Protein AF-A0A0W1CY61-F1 (afdb_monomer)

Mean predicted aligned error: 5.12 Å

Foldseek 3Di:
DPPPVQFAKAFQDDDDDWDADPDVVGDPRHGGTYHHLVVLLVVLVVVCVVQVPDPPDDLPDPVLVVLVVPADDPDGNCSNVSVSVSVSVVSNVQSVCCNVVSHMDDDD

Radius of gyration: 15.93 Å; Cα contacts (8 Å, |Δi|>4): 141; chains: 1; bounding box: 37×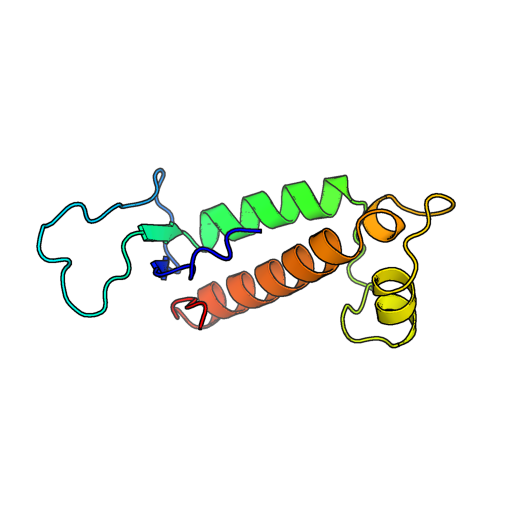31×44 Å

Sequence (108 aa):
MLHSDAEGFYLPRSFDEVIVDFTEPQRPGLGMMIGSSVALLDECRELADTLHLSDDVDPESDAFLEFMDSPRSDGPPWQAYPVEAHTILNLLRACEASLALDAVIQFA

Solvent-accessible surface area (backbone atoms only — not comparable to full-atom values): 6195 Å² total; per-residue (Å²): 133,83,80,65,78,64,51,28,36,25,37,60,46,82,68,97,66,74,47,67,61,84,51,87,76,64,66,87,90,52,42,55,35,38,42,28,28,50,57,51,37,55,52,36,47,56,52,32,59,72,27,62,62,56,92,85,67,52,75,85,36,72,77,44,48,50,26,63,80,52,58,39,80,91,63,56,58,29,37,55,38,33,64,60,44,44,50,38,56,51,48,41,54,49,24,53,50,16,55,74,67,72,33,68,46,68,68,128

pLDDT: mean 89.35, std 13.2, range [31.59, 98.38]

Secondary structure (DSSP, 8-state):
-------EEEESS--SS-EE---SSPPTT--SEEEEHHHHHHHHHHHHHHTT--TT--TTSHHHHHHHHS--SSS-GGGTSHHHHHHHHHHHHHHHHHHHHT--EE--

Structure (mmCIF, N/CA/C/O backbone):
data_AF-A0A0W1CY61-F1
#
_entry.id   AF-A0A0W1CY61-F1
#
loop_
_atom_site.group_PDB
_atom_site.id
_atom_site.type_symbol
_atom_site.label_atom_id
_atom_site.label_alt_id
_atom_site.label_comp_id
_atom_site.label_asym_id
_atom_site.label_entity_id
_atom_site.label_seq_id
_atom_site.pdbx_PDB_ins_code
_atom_site.Cartn_x
_atom_site.Cartn_y
_atom_site.Cartn_z
_atom_site.occupancy
_atom_site.B_iso_or_equiv
_atom_site.auth_seq_id
_atom_site.auth_comp_id
_atom_site.auth_asym_id
_atom_site.auth_atom_id
_atom_site.pdbx_PDB_model_num
ATOM 1 N N . MET A 1 1 ? 7.135 20.382 -0.593 1.00 36.75 1 MET A N 1
ATOM 2 C CA . MET A 1 1 ? 6.830 19.066 -0.008 1.00 36.75 1 MET A CA 1
ATOM 3 C C . MET A 1 1 ? 6.297 19.300 1.391 1.00 36.75 1 MET A C 1
ATOM 5 O O . MET A 1 1 ? 7.088 19.523 2.295 1.00 36.75 1 MET A O 1
ATOM 9 N N . LEU A 1 2 ? 4.973 19.366 1.559 1.00 31.59 2 LEU A N 1
ATOM 10 C CA . LEU A 1 2 ? 4.402 19.110 2.878 1.00 31.59 2 LEU A CA 1
ATOM 11 C C . LEU A 1 2 ? 4.431 17.589 3.021 1.00 31.59 2 LEU A C 1
ATOM 13 O O . LEU A 1 2 ? 3.608 16.910 2.414 1.00 31.59 2 LEU A O 1
ATOM 17 N N . HIS A 1 3 ? 5.399 17.063 3.768 1.00 37.50 3 HIS A N 1
ATOM 18 C CA . HIS A 1 3 ? 5.167 15.807 4.467 1.00 37.50 3 HIS A CA 1
ATOM 19 C C . HIS A 1 3 ? 4.097 16.140 5.506 1.00 37.50 3 HIS A C 1
ATOM 21 O O . HIS A 1 3 ? 4.396 16.679 6.564 1.00 37.50 3 HIS A O 1
ATOM 27 N N . SER A 1 4 ? 2.827 15.982 5.126 1.00 43.25 4 SER A N 1
ATOM 28 C CA . SER A 1 4 ? 1.793 15.777 6.129 1.00 43.25 4 SER A CA 1
ATOM 29 C C . SER A 1 4 ? 2.194 14.478 6.796 1.00 43.25 4 SER A C 1
ATOM 31 O O . SER A 1 4 ? 2.215 13.454 6.113 1.00 43.25 4 SER A O 1
ATOM 33 N N . ASP A 1 5 ? 2.564 14.527 8.072 1.00 50.41 5 ASP A N 1
ATOM 34 C CA . ASP A 1 5 ? 2.622 13.324 8.890 1.00 50.41 5 ASP A CA 1
ATOM 35 C C . ASP A 1 5 ? 1.271 12.637 8.672 1.00 50.41 5 ASP A C 1
ATOM 37 O O . ASP A 1 5 ? 0.213 13.228 8.919 1.00 50.41 5 ASP A O 1
ATOM 41 N N . ALA A 1 6 ? 1.288 11.480 8.011 1.00 55.09 6 ALA A N 1
ATOM 42 C CA . ALA A 1 6 ? 0.079 10.761 7.651 1.00 55.09 6 ALA A CA 1
ATOM 43 C C . ALA A 1 6 ? -0.466 10.121 8.932 1.00 55.09 6 ALA A C 1
ATOM 45 O O . ALA A 1 6 ? -0.316 8.927 9.163 1.00 55.09 6 ALA A O 1
ATOM 46 N N . GLU A 1 7 ? -1.040 10.943 9.809 1.00 69.88 7 GLU A N 1
ATOM 47 C CA . GLU A 1 7 ? -1.693 10.483 11.022 1.00 69.88 7 GLU A CA 1
ATOM 48 C C . GLU A 1 7 ? -2.987 9.757 10.651 1.00 69.88 7 GLU A C 1
ATOM 50 O O . GLU A 1 7 ? -3.902 10.339 10.061 1.00 69.88 7 GLU A O 1
ATOM 55 N N . GLY A 1 8 ? -3.086 8.487 11.030 1.00 82.69 8 GLY A N 1
ATOM 56 C CA . GLY A 1 8 ? -4.266 7.680 10.759 1.00 82.69 8 GLY A CA 1
ATOM 57 C C . GLY A 1 8 ? -3.966 6.191 10.707 1.00 82.69 8 GLY A C 1
ATOM 58 O O . GLY A 1 8 ? -2.837 5.751 10.936 1.00 82.69 8 GLY A O 1
ATOM 59 N N . PHE A 1 9 ? -4.999 5.419 10.383 1.00 90.88 9 PHE A N 1
ATOM 60 C CA . PHE A 1 9 ? -4.911 3.966 10.260 1.00 90.88 9 PHE A CA 1
ATOM 61 C C . PHE A 1 9 ? -5.660 3.466 9.035 1.00 90.88 9 PHE A C 1
ATOM 63 O O . PHE A 1 9 ? -6.685 4.033 8.662 1.00 90.88 9 PHE A O 1
ATOM 70 N N . TYR A 1 10 ? -5.212 2.342 8.480 1.00 94.06 10 TYR A N 1
ATOM 71 C CA . TYR A 1 10 ? -6.032 1.540 7.575 1.00 94.06 10 TYR A CA 1
ATOM 72 C C . TYR A 1 10 ? -6.489 0.267 8.287 1.00 94.06 10 TYR A C 1
ATOM 74 O O . TYR A 1 10 ? -5.675 -0.491 8.822 1.00 94.06 10 TYR A O 1
ATOM 82 N N . LEU A 1 11 ? -7.805 0.060 8.346 1.00 95.56 11 LEU A N 1
ATOM 83 C CA . LEU A 1 11 ? -8.426 -1.101 8.980 1.00 95.56 11 LEU A CA 1
ATOM 84 C C . LEU A 1 11 ? -8.599 -2.245 7.970 1.00 95.56 11 LEU A C 1
ATOM 86 O O . LEU A 1 11 ? -8.982 -1.989 6.826 1.00 95.56 11 LEU A O 1
ATOM 90 N N . PRO A 1 12 ? -8.484 -3.517 8.396 1.00 97.31 12 PRO A N 1
ATOM 91 C CA . PRO A 1 12 ? -8.733 -4.691 7.554 1.00 97.31 12 PRO A CA 1
ATOM 92 C C . PRO A 1 12 ? -10.242 -4.949 7.344 1.00 97.31 12 PRO A C 1
ATOM 94 O O . PRO A 1 12 ? -10.748 -6.059 7.516 1.00 97.31 12 PRO A O 1
ATOM 97 N N . ARG A 1 13 ? -11.016 -3.903 7.041 1.00 97.25 13 ARG A N 1
ATOM 98 C CA . ARG A 1 13 ? -12.472 -3.938 6.851 1.00 97.25 13 ARG A CA 1
ATOM 99 C C . ARG A 1 13 ? -12.850 -3.077 5.658 1.00 97.25 13 ARG A C 1
ATOM 101 O O . ARG A 1 13 ? -12.272 -2.012 5.472 1.00 97.25 13 ARG A O 1
ATOM 108 N N . SER A 1 14 ? -13.825 -3.531 4.877 1.00 96.50 14 SER A N 1
ATOM 109 C CA . SER A 1 14 ? -14.383 -2.750 3.771 1.00 96.50 14 SER A CA 1
ATOM 110 C C . SER A 1 14 ? -15.393 -1.731 4.297 1.00 96.50 14 SER A C 1
ATOM 112 O O . SER A 1 14 ? -16.211 -2.051 5.163 1.00 96.50 14 SER A O 1
ATOM 114 N N . PHE A 1 15 ? -15.294 -0.510 3.785 1.00 95.75 15 PHE A N 1
ATOM 115 C CA . PHE A 1 15 ? -16.254 0.573 3.948 1.00 95.75 15 PHE A CA 1
ATOM 116 C C . PHE A 1 15 ? -16.026 1.601 2.834 1.00 95.75 15 PHE A C 1
ATOM 118 O O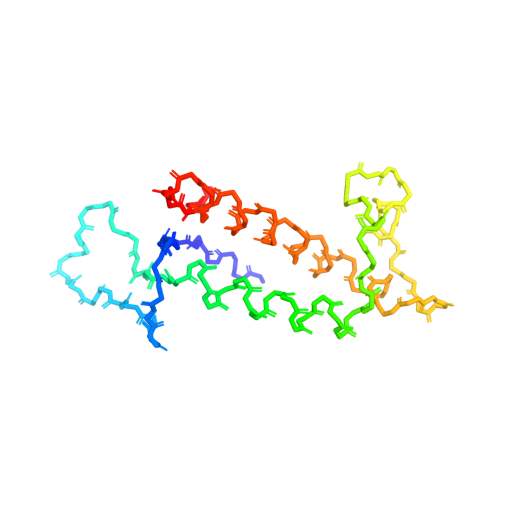 . PHE A 1 15 ? -14.918 1.701 2.308 1.00 95.75 15 PHE A O 1
ATOM 125 N N . ASP A 1 16 ? -17.076 2.339 2.481 1.00 90.75 16 ASP A N 1
ATOM 126 C CA . ASP A 1 16 ? -17.109 3.107 1.229 1.00 90.75 16 ASP A CA 1
ATOM 127 C C . ASP A 1 16 ? -16.378 4.458 1.305 1.00 90.75 16 ASP A C 1
ATOM 129 O O . ASP A 1 16 ? -15.950 4.986 0.282 1.00 90.75 16 ASP A O 1
ATOM 133 N N . GLU A 1 17 ? -16.225 5.033 2.501 1.00 91.94 17 GLU A N 1
ATOM 134 C CA . GLU A 1 17 ? -15.682 6.383 2.684 1.00 91.94 17 GLU A CA 1
ATOM 135 C C . GLU A 1 17 ? -14.671 6.440 3.831 1.00 91.94 17 GLU A C 1
ATOM 137 O O . GLU A 1 17 ? -14.867 5.824 4.880 1.00 91.94 17 GLU A O 1
ATOM 142 N N . VAL A 1 18 ? -13.609 7.234 3.663 1.00 91.75 18 VAL A N 1
ATOM 143 C CA . VAL A 1 18 ? -12.655 7.523 4.744 1.00 91.75 18 VAL A CA 1
ATOM 144 C C . VAL A 1 18 ? -13.400 8.142 5.924 1.00 91.75 18 VAL A C 1
ATOM 146 O O . VAL A 1 18 ? -14.078 9.162 5.790 1.00 91.75 18 VAL A O 1
ATOM 149 N N . ILE A 1 19 ? -13.244 7.543 7.101 1.00 91.25 19 ILE A N 1
ATOM 150 C CA . ILE A 1 19 ? -13.832 8.069 8.330 1.00 91.25 19 ILE A CA 1
ATOM 151 C C . ILE A 1 19 ? -12.897 9.151 8.860 1.00 91.25 19 ILE A C 1
ATOM 153 O O . ILE A 1 19 ? -11.731 8.881 9.141 1.00 91.25 19 ILE A O 1
ATOM 157 N N . VAL A 1 20 ? -13.416 10.366 9.022 1.00 89.25 20 VAL A N 1
ATOM 158 C CA . VAL A 1 20 ? -12.642 11.510 9.517 1.00 89.25 20 VAL A CA 1
ATOM 159 C C . VAL A 1 20 ? -13.136 11.918 10.903 1.00 89.25 20 VAL A C 1
ATOM 161 O O . VAL A 1 20 ? -14.334 12.135 11.106 1.00 89.25 20 VAL A O 1
ATOM 164 N N . ASP A 1 21 ? -12.217 12.040 11.863 1.00 86.00 21 ASP A N 1
ATOM 165 C CA . ASP A 1 21 ? -12.519 12.559 13.198 1.00 86.00 21 ASP A CA 1
ATOM 166 C C . ASP A 1 21 ? -12.258 14.068 13.273 1.00 86.00 21 ASP A C 1
ATOM 168 O O . ASP A 1 21 ? -11.135 14.513 13.497 1.00 86.00 21 ASP A O 1
ATOM 172 N N . PHE A 1 22 ? -13.324 14.855 13.128 1.00 85.81 22 PHE A N 1
ATOM 173 C CA . PHE A 1 22 ? -13.293 16.318 13.257 1.00 85.81 22 PHE A CA 1
ATOM 174 C C . PHE A 1 22 ? -13.457 16.818 14.704 1.00 85.81 22 P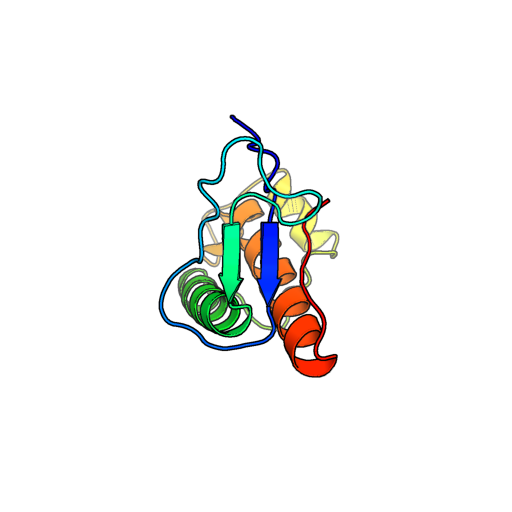HE A C 1
ATOM 176 O O . PHE A 1 22 ? -13.762 17.991 14.922 1.00 85.81 22 PHE A O 1
ATOM 183 N N . THR A 1 23 ? -13.347 15.946 15.710 1.00 87.00 23 THR A N 1
ATOM 184 C CA . THR A 1 23 ? -13.492 16.365 17.111 1.00 87.00 23 THR A CA 1
ATOM 185 C C . THR A 1 23 ? -12.342 17.290 17.516 1.00 87.00 23 THR A C 1
ATOM 187 O O . THR A 1 23 ? -11.180 16.989 17.261 1.00 87.00 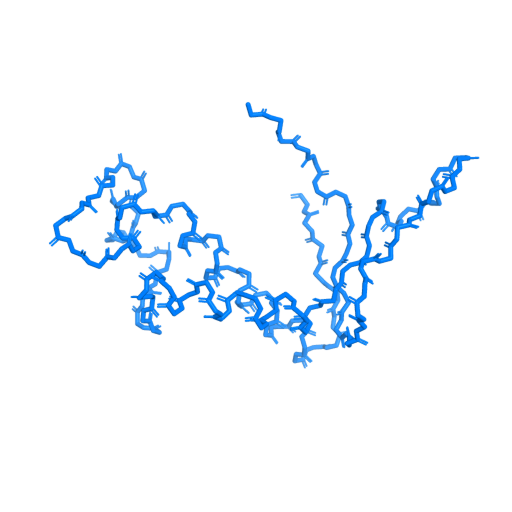23 THR A O 1
ATOM 190 N N . GLU A 1 24 ? -12.661 18.382 18.217 1.00 87.75 24 GLU A N 1
ATOM 191 C CA . GLU A 1 24 ? -11.672 19.285 18.812 1.00 87.75 24 GLU A CA 1
ATOM 192 C C . GLU A 1 24 ? -11.828 19.319 20.349 1.00 87.75 24 GLU A C 1
ATOM 194 O O . GLU A 1 24 ? -12.873 19.750 20.848 1.00 87.75 24 GLU A O 1
ATOM 199 N N . PRO A 1 25 ? -10.817 18.870 21.126 1.00 85.62 25 PRO A N 1
ATOM 200 C CA . PRO A 1 25 ? -9.542 18.308 20.669 1.00 85.62 25 PRO A CA 1
ATOM 201 C C . PRO A 1 25 ? -9.701 16.909 20.046 1.00 85.62 25 PRO A C 1
ATOM 203 O O . PRO A 1 25 ? -10.622 16.168 20.401 1.00 85.62 25 PRO A O 1
ATOM 206 N N . GLN A 1 26 ? -8.773 16.544 19.155 1.00 82.62 26 GLN A N 1
ATOM 207 C CA . GLN A 1 26 ? -8.725 15.221 18.524 1.00 82.62 26 GLN A CA 1
ATOM 208 C C . GLN A 1 26 ? -8.671 14.126 19.600 1.00 82.62 26 GLN A C 1
ATOM 210 O O . GLN A 1 26 ? -8.005 14.273 20.634 1.00 82.62 26 GLN A O 1
ATOM 215 N N . ARG A 1 27 ? -9.379 13.014 19.374 1.00 83.25 27 ARG A N 1
ATOM 216 C CA . ARG A 1 27 ? -9.343 11.881 20.302 1.00 83.25 27 ARG A CA 1
ATOM 217 C C . ARG A 1 27 ? -7.933 11.277 20.333 1.00 83.25 27 ARG A C 1
ATOM 219 O O . ARG A 1 27 ? -7.369 11.019 19.268 1.00 83.25 27 ARG A O 1
ATOM 226 N N . PRO A 1 28 ? -7.371 11.001 21.524 1.00 81.44 28 PRO A N 1
ATOM 227 C CA . PRO A 1 28 ? -6.029 10.443 21.629 1.00 81.44 28 PRO A CA 1
ATOM 228 C C . PRO A 1 28 ? -5.887 9.131 20.852 1.00 81.44 28 PRO A C 1
ATOM 230 O O . PRO A 1 28 ? -6.660 8.197 21.062 1.00 81.44 28 PRO A O 1
ATOM 233 N N . GLY A 1 29 ? -4.867 9.061 19.997 1.00 77.69 29 GLY A N 1
ATOM 234 C CA . GLY A 1 29 ? -4.455 7.831 19.323 1.00 77.69 29 GLY A CA 1
ATOM 235 C C . GLY A 1 29 ? -5.294 7.409 18.118 1.00 77.69 29 GLY A C 1
ATOM 236 O O . GLY A 1 29 ? -5.086 6.296 17.655 1.00 77.69 29 GLY A O 1
ATOM 237 N N . LEU A 1 30 ? -6.218 8.239 17.615 1.00 74.50 30 LEU A N 1
ATOM 238 C CA . LEU A 1 30 ? -7.007 7.898 16.423 1.00 74.50 30 LEU A CA 1
ATOM 239 C C . LEU A 1 30 ? -6.298 8.267 15.109 1.00 74.50 30 LEU A C 1
ATOM 241 O O . LEU A 1 30 ? -6.447 7.545 14.131 1.00 74.50 30 LEU A O 1
ATOM 245 N N . GLY A 1 31 ? -5.538 9.371 15.086 1.00 74.81 31 GLY A N 1
ATOM 246 C CA . GLY A 1 31 ? -5.098 9.999 13.834 1.00 74.81 31 GLY A CA 1
ATOM 247 C C . GLY A 1 31 ? -6.312 10.496 13.037 1.00 74.81 31 GLY A C 1
ATOM 248 O O . GLY A 1 31 ? -7.380 9.897 13.072 1.00 74.81 31 GLY A O 1
ATOM 249 N N . MET A 1 32 ? -6.240 11.650 12.378 1.00 79.31 32 MET A N 1
ATOM 250 C CA . MET A 1 32 ? -7.459 12.320 11.886 1.00 79.31 32 MET A CA 1
ATOM 251 C C . MET A 1 32 ? -8.305 11.479 10.911 1.00 79.31 32 MET A C 1
ATOM 253 O O . MET A 1 32 ? -9.497 11.750 10.773 1.00 79.31 32 MET A O 1
ATOM 257 N N . MET A 1 33 ? -7.713 10.483 10.242 1.00 87.69 33 MET A N 1
ATOM 258 C CA . MET A 1 33 ? -8.349 9.698 9.185 1.00 87.69 33 MET A CA 1
ATOM 259 C C . MET A 1 33 ? -8.212 8.187 9.410 1.00 87.69 33 MET A C 1
ATOM 261 O O . MET A 1 33 ? -7.139 7.682 9.740 1.00 87.69 33 MET A O 1
ATOM 265 N N . ILE A 1 34 ? -9.296 7.453 9.157 1.00 91.06 34 ILE A N 1
ATOM 266 C CA . ILE A 1 34 ? -9.326 5.989 9.140 1.00 91.06 34 ILE A CA 1
ATOM 267 C C . ILE A 1 34 ? -9.760 5.519 7.749 1.00 91.06 34 ILE A C 1
ATOM 269 O O . ILE A 1 34 ? -10.885 5.775 7.315 1.00 91.06 34 ILE A O 1
ATOM 273 N N . GLY A 1 35 ? -8.859 4.821 7.061 1.00 93.12 35 GLY A N 1
ATOM 274 C CA . GLY A 1 35 ? -9.057 4.236 5.738 1.00 93.12 35 GLY A CA 1
ATOM 275 C C . GLY A 1 35 ? -9.286 2.722 5.770 1.00 93.12 35 GLY A C 1
ATOM 276 O O . GLY A 1 35 ? -9.147 2.061 6.803 1.00 93.12 35 GLY A O 1
ATOM 277 N N . SER A 1 36 ? -9.672 2.161 4.628 1.00 96.62 36 SER A N 1
ATOM 278 C CA . SER A 1 36 ? -9.893 0.724 4.457 1.00 96.62 36 SER A CA 1
ATOM 279 C C . SER A 1 36 ? -8.688 0.093 3.765 1.00 96.62 36 SER A C 1
ATOM 281 O O . SER A 1 36 ? -8.372 0.473 2.641 1.00 96.62 36 SER A O 1
ATOM 283 N N . SER A 1 37 ? -8.046 -0.905 4.382 1.00 97.25 37 SER A N 1
ATOM 284 C CA . SER A 1 37 ? -6.989 -1.693 3.725 1.00 97.25 37 SER A CA 1
ATOM 285 C C . SER A 1 37 ? -7.525 -2.493 2.532 1.00 97.25 37 SER A C 1
ATOM 287 O O . SER A 1 37 ? -6.750 -2.883 1.670 1.00 97.25 37 SER A O 1
ATOM 289 N N . VAL A 1 38 ? -8.840 -2.749 2.472 1.00 97.69 38 VAL A N 1
ATOM 290 C CA . VAL A 1 38 ? -9.480 -3.414 1.323 1.00 97.69 38 VAL A CA 1
ATOM 291 C C . VAL A 1 38 ? -9.539 -2.454 0.139 1.00 97.69 38 VAL A C 1
ATOM 293 O O . VAL A 1 38 ? -9.025 -2.778 -0.923 1.00 97.69 38 VAL A O 1
ATOM 296 N N . ALA A 1 39 ? -10.096 -1.255 0.343 1.00 96.75 39 ALA A N 1
ATOM 297 C CA . ALA A 1 39 ? -10.177 -0.250 -0.717 1.00 96.75 39 ALA A CA 1
ATOM 298 C C . ALA A 1 39 ? -8.781 0.196 -1.183 1.00 96.75 39 ALA A C 1
ATOM 300 O O . ALA A 1 39 ? -8.538 0.299 -2.381 1.00 96.75 39 ALA A O 1
ATOM 301 N N . LEU A 1 40 ? -7.845 0.382 -0.243 1.00 95.94 40 LEU A N 1
ATOM 302 C CA . LEU A 1 40 ? -6.460 0.725 -0.560 1.00 95.94 40 LEU A CA 1
ATOM 303 C C . LEU A 1 40 ? -5.764 -0.372 -1.381 1.00 95.94 40 LEU A C 1
ATOM 305 O O . LEU A 1 40 ? -5.016 -0.054 -2.300 1.00 95.94 40 LEU A O 1
ATOM 309 N N . LEU A 1 41 ? -6.002 -1.653 -1.071 1.00 96.94 41 LEU A N 1
ATOM 310 C CA . LEU A 1 41 ? -5.448 -2.769 -1.842 1.00 96.94 41 LEU A CA 1
ATOM 311 C C . LEU A 1 41 ? -5.949 -2.757 -3.288 1.00 96.94 41 LEU A C 1
ATOM 313 O O . LEU A 1 41 ? -5.154 -2.954 -4.205 1.00 96.94 41 LEU A O 1
ATOM 317 N N . ASP A 1 42 ? -7.247 -2.536 -3.483 1.00 97.06 42 ASP A N 1
ATOM 318 C CA . ASP A 1 42 ? -7.848 -2.497 -4.816 1.00 97.06 42 ASP A CA 1
ATOM 319 C C . ASP A 1 42 ? -7.304 -1.309 -5.629 1.00 97.06 42 ASP A C 1
ATOM 321 O O . ASP A 1 42 ? -6.851 -1.501 -6.756 1.00 97.06 42 ASP A O 1
ATOM 325 N N . GLU A 1 43 ? -7.205 -0.118 -5.029 1.00 95.94 43 GLU A N 1
ATOM 326 C CA . GLU A 1 43 ? -6.589 1.055 -5.667 1.00 95.94 43 GLU A CA 1
ATOM 327 C C . GLU A 1 43 ? -5.108 0.815 -6.012 1.00 95.94 43 GLU A C 1
ATOM 329 O O . GLU A 1 43 ? -4.665 1.102 -7.124 1.00 95.94 43 GLU A O 1
ATOM 334 N N . CYS A 1 44 ? -4.330 0.225 -5.098 1.00 96.31 44 C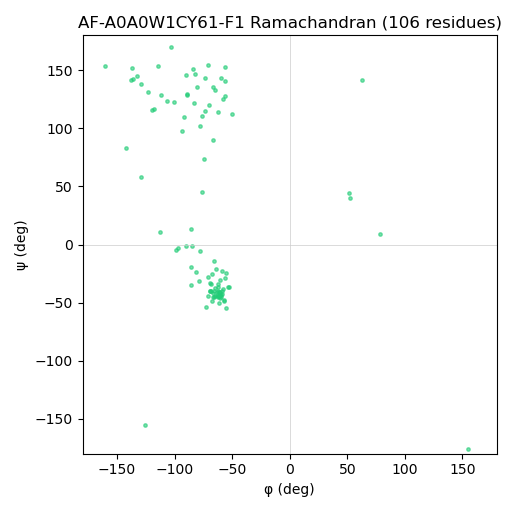YS A N 1
ATOM 335 C CA . CYS A 1 44 ? -2.924 -0.085 -5.361 1.00 96.31 44 CYS A CA 1
ATOM 336 C C . CYS A 1 44 ? -2.752 -1.083 -6.513 1.00 96.31 44 CYS A C 1
ATOM 338 O O . CYS A 1 44 ? -1.783 -0.970 -7.261 1.00 96.31 44 CYS A O 1
ATOM 340 N N . ARG A 1 45 ? -3.672 -2.042 -6.683 1.00 97.06 45 ARG A N 1
ATOM 341 C CA . ARG A 1 45 ? -3.655 -2.980 -7.817 1.00 97.06 45 ARG A CA 1
ATOM 342 C C . ARG A 1 45 ? -3.918 -2.269 -9.139 1.00 97.06 45 ARG A C 1
ATOM 344 O O . ARG A 1 45 ? -3.171 -2.478 -10.088 1.00 97.06 45 ARG A O 1
ATOM 351 N N . GLU A 1 46 ? -4.906 -1.378 -9.186 1.00 97.06 46 GLU A N 1
ATOM 352 C CA . GLU A 1 46 ? -5.190 -0.576 -10.385 1.00 97.06 46 GLU A CA 1
ATOM 353 C C . GLU A 1 46 ? -4.001 0.321 -10.773 1.00 97.06 46 GLU A C 1
ATOM 355 O O . GLU A 1 46 ? -3.646 0.448 -11.952 1.00 97.06 46 GLU A O 1
ATOM 360 N N . LEU A 1 47 ? -3.341 0.922 -9.779 1.00 96.38 47 LEU A N 1
ATOM 361 C CA . LEU A 1 47 ? -2.137 1.724 -9.993 1.00 96.38 47 LEU A CA 1
ATOM 362 C C . LEU A 1 47 ? -0.943 0.868 -10.436 1.00 96.38 47 LEU A C 1
ATOM 364 O O . LEU A 1 47 ? -0.198 1.278 -11.329 1.00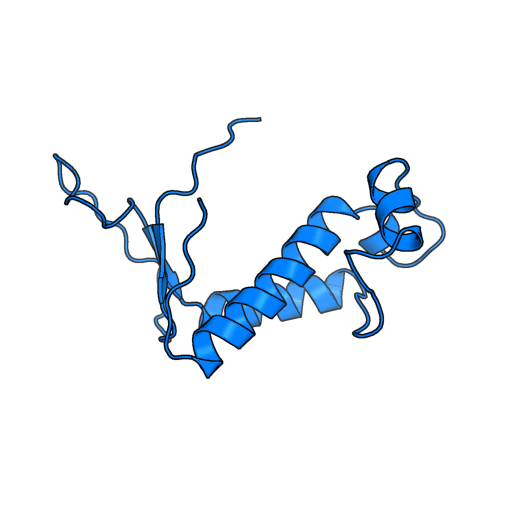 96.38 47 LEU A O 1
ATOM 368 N N . ALA A 1 48 ? -0.767 -0.322 -9.856 1.00 96.12 48 ALA A N 1
ATOM 369 C CA . ALA A 1 48 ? 0.291 -1.252 -10.239 1.00 96.12 48 ALA A CA 1
ATOM 370 C C . ALA A 1 48 ? 0.142 -1.719 -11.691 1.00 96.12 48 ALA A C 1
ATOM 372 O O . ALA A 1 48 ? 1.114 -1.671 -12.453 1.00 96.12 48 ALA A O 1
ATOM 373 N N . ASP A 1 49 ? -1.082 -2.058 -12.095 1.00 96.44 49 ASP A N 1
ATOM 374 C CA . ASP A 1 49 ? -1.418 -2.391 -13.477 1.00 96.44 49 ASP A CA 1
ATOM 375 C C . ASP A 1 49 ? -1.119 -1.214 -14.411 1.00 96.44 49 ASP A C 1
ATOM 377 O O . ASP A 1 49 ? -0.506 -1.396 -15.460 1.00 96.44 49 ASP A O 1
ATOM 381 N N . THR A 1 50 ? -1.465 0.014 -14.016 1.00 96.25 50 THR A N 1
ATOM 382 C CA . THR A 1 50 ? -1.199 1.227 -14.811 1.00 96.25 50 THR A CA 1
ATOM 383 C C . THR A 1 50 ? 0.299 1.479 -15.017 1.00 96.25 50 THR A C 1
ATOM 385 O O . THR A 1 50 ? 0.717 1.926 -16.087 1.00 96.25 50 THR A O 1
ATOM 388 N N . LEU A 1 51 ? 1.126 1.180 -14.013 1.00 95.81 51 LEU A N 1
ATOM 389 C CA . LEU A 1 51 ? 2.581 1.332 -14.090 1.00 95.81 51 LEU A CA 1
ATOM 390 C C . LEU A 1 51 ? 3.298 0.128 -14.723 1.00 95.81 51 LEU A C 1
ATOM 392 O O . LEU A 1 51 ? 4.523 0.164 -14.888 1.00 95.81 51 LEU A O 1
ATOM 396 N N . HIS A 1 52 ? 2.551 -0.911 -15.108 1.00 95.44 52 HIS A N 1
ATOM 397 C CA . HIS A 1 52 ? 3.071 -2.206 -15.551 1.00 95.44 52 HIS A CA 1
ATOM 398 C C . HIS A 1 52 ? 4.075 -2.802 -14.544 1.00 95.44 52 HIS A C 1
ATOM 400 O O . HIS A 1 52 ? 5.155 -3.264 -14.927 1.00 95.44 52 HIS A O 1
ATOM 406 N N . LEU A 1 53 ? 3.746 -2.752 -13.251 1.00 94.19 53 LEU A N 1
ATOM 407 C CA . LEU A 1 53 ? 4.521 -3.419 -12.209 1.00 94.19 53 LEU A CA 1
ATOM 408 C C . LEU A 1 53 ? 4.271 -4.925 -12.283 1.00 94.19 53 LEU A C 1
ATOM 410 O O . LEU A 1 53 ? 3.158 -5.384 -12.059 1.00 94.19 53 LEU A O 1
ATOM 414 N N . SER A 1 54 ? 5.306 -5.697 -12.613 1.00 86.88 54 SER A N 1
ATOM 415 C CA . SER A 1 54 ? 5.235 -7.158 -12.535 1.00 86.88 54 SER A CA 1
ATOM 416 C C . SER A 1 54 ? 5.538 -7.644 -11.121 1.00 86.88 54 SER A C 1
ATOM 418 O O . SER A 1 54 ? 6.382 -7.052 -10.450 1.00 86.88 54 SER A O 1
ATOM 420 N N . ASP A 1 55 ? 4.974 -8.788 -10.733 1.00 78.88 55 ASP A N 1
ATOM 421 C CA . ASP A 1 55 ? 5.230 -9.443 -9.437 1.00 78.88 55 ASP A CA 1
ATOM 422 C C . ASP A 1 55 ? 6.722 -9.730 -9.168 1.00 78.88 55 ASP A C 1
ATOM 424 O O . ASP A 1 55 ? 7.148 -9.805 -8.018 1.00 78.88 55 ASP A O 1
ATOM 428 N N . ASP A 1 56 ? 7.530 -9.854 -10.227 1.00 84.31 56 ASP A N 1
ATOM 429 C CA . ASP A 1 56 ? 8.977 -10.087 -10.143 1.00 84.31 56 ASP A CA 1
ATOM 430 C C . ASP A 1 56 ? 9.797 -8.820 -9.814 1.00 84.31 56 ASP A C 1
ATOM 432 O O . ASP A 1 56 ? 11.019 -8.897 -9.655 1.00 84.31 56 ASP A O 1
ATOM 436 N N . VAL A 1 57 ? 9.169 -7.637 -9.742 1.00 88.19 57 VAL A N 1
ATOM 437 C CA . VAL A 1 57 ? 9.860 -6.396 -9.364 1.00 88.19 57 VAL A CA 1
ATOM 438 C C . VAL A 1 57 ? 10.086 -6.389 -7.857 1.00 88.19 57 VAL A C 1
ATOM 440 O O . VAL A 1 57 ? 9.155 -6.226 -7.069 1.00 88.19 57 VAL A O 1
ATOM 443 N N . ASP A 1 58 ? 11.348 -6.515 -7.455 1.00 90.88 58 ASP A N 1
ATOM 444 C CA . ASP A 1 58 ? 11.748 -6.362 -6.061 1.00 90.88 58 ASP A CA 1
ATOM 445 C C . ASP A 1 58 ? 12.154 -4.904 -5.765 1.00 90.88 58 ASP A C 1
ATOM 447 O O . ASP A 1 58 ? 13.215 -4.469 -6.235 1.00 90.88 58 ASP A O 1
ATOM 451 N N . PRO A 1 59 ? 11.356 -4.147 -4.981 1.00 89.69 59 PRO A N 1
ATOM 452 C CA . PRO A 1 59 ? 11.637 -2.753 -4.643 1.00 89.69 59 PRO A CA 1
ATOM 453 C C . PRO A 1 59 ? 12.889 -2.572 -3.771 1.00 89.69 59 PRO A C 1
ATOM 455 O O . PRO A 1 59 ? 13.365 -1.447 -3.652 1.00 89.69 59 PRO A O 1
ATOM 458 N N . GLU A 1 60 ? 13.420 -3.651 -3.183 1.00 90.62 60 GLU A N 1
ATOM 459 C CA . GLU A 1 60 ? 14.636 -3.638 -2.356 1.00 90.62 60 GLU A CA 1
ATOM 460 C C . GLU A 1 60 ? 15.895 -4.050 -3.137 1.00 90.62 60 GLU A C 1
ATOM 462 O O . GLU A 1 60 ? 17.000 -4.053 -2.594 1.00 90.62 60 GLU A O 1
ATOM 467 N N . SER A 1 61 ? 15.753 -4.423 -4.412 1.00 94.12 61 SER A N 1
ATOM 468 C CA . SER A 1 61 ? 16.894 -4.831 -5.230 1.00 94.12 61 SER A CA 1
ATOM 469 C C . SER A 1 61 ? 17.762 -3.636 -5.631 1.00 94.12 61 SER A C 1
ATOM 471 O O . SER A 1 61 ? 17.248 -2.580 -6.000 1.00 94.12 61 SER A O 1
ATOM 473 N N . ASP A 1 62 ? 19.086 -3.826 -5.672 1.00 94.19 62 ASP A N 1
ATOM 474 C CA . ASP A 1 62 ? 20.030 -2.796 -6.144 1.00 94.19 62 ASP A CA 1
ATOM 475 C C . ASP A 1 62 ? 19.655 -2.264 -7.540 1.00 94.19 62 ASP A C 1
ATOM 477 O O . ASP A 1 62 ? 19.776 -1.074 -7.824 1.00 94.19 62 ASP A O 1
ATOM 481 N N . ALA A 1 63 ? 19.150 -3.150 -8.408 1.00 91.31 63 ALA A N 1
ATOM 482 C CA . ALA A 1 63 ? 18.701 -2.798 -9.750 1.00 91.31 63 ALA A CA 1
ATOM 483 C C . ALA A 1 63 ? 17.492 -1.852 -9.737 1.00 91.31 63 ALA A C 1
ATOM 485 O O . ALA A 1 63 ? 17.409 -0.967 -10.584 1.00 91.31 63 ALA A O 1
ATOM 486 N N . PHE A 1 64 ? 16.559 -2.025 -8.796 1.00 94.38 64 PHE A N 1
ATOM 487 C CA . PHE A 1 64 ? 15.433 -1.112 -8.620 1.00 94.38 64 PHE A CA 1
ATOM 488 C C . PHE A 1 64 ? 15.900 0.233 -8.049 1.00 94.38 64 PHE A C 1
ATOM 490 O O . PHE A 1 64 ? 15.510 1.287 -8.554 1.00 94.38 64 PHE A O 1
ATOM 497 N N . LEU A 1 65 ? 16.776 0.203 -7.040 1.00 93.50 65 LEU A N 1
ATOM 498 C CA . LEU A 1 65 ? 17.308 1.406 -6.393 1.00 93.50 65 LEU A CA 1
ATOM 499 C C . LEU A 1 65 ? 18.082 2.310 -7.366 1.00 93.50 65 LEU A C 1
ATOM 501 O O . LEU A 1 65 ? 18.010 3.529 -7.245 1.00 93.50 65 LEU A O 1
ATOM 505 N N . GLU A 1 66 ? 18.729 1.753 -8.394 1.00 95.31 66 GLU A N 1
ATOM 506 C CA . GLU A 1 66 ? 19.343 2.553 -9.466 1.00 95.31 66 GLU A CA 1
ATOM 507 C C . GLU A 1 66 ? 18.320 3.464 -10.173 1.00 95.31 66 GLU A C 1
ATOM 509 O O . GLU A 1 66 ? 18.627 4.614 -10.494 1.00 95.31 66 GLU A O 1
ATOM 514 N N . PHE A 1 67 ? 17.086 2.992 -10.388 1.00 95.44 67 PHE A N 1
ATOM 515 C CA . PHE A 1 67 ? 16.040 3.823 -10.989 1.00 95.44 67 PHE A CA 1
ATOM 516 C C . PHE A 1 67 ? 15.587 4.937 -10.048 1.00 95.44 67 PHE A C 1
ATOM 518 O O . PHE A 1 67 ? 15.289 6.024 -10.531 1.00 95.44 67 PHE A O 1
ATOM 525 N N . MET A 1 68 ? 15.578 4.714 -8.729 1.00 93.75 68 MET A N 1
ATOM 526 C CA . MET A 1 68 ? 15.245 5.760 -7.751 1.00 93.75 68 MET A CA 1
ATOM 527 C C . MET A 1 68 ? 16.190 6.962 -7.866 1.00 93.75 68 MET A C 1
ATOM 529 O O . MET A 1 68 ? 15.738 8.107 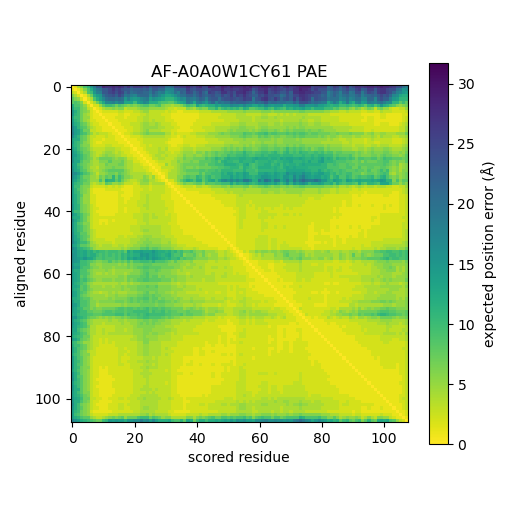-7.813 1.00 93.75 68 MET A O 1
ATOM 533 N N . ASP A 1 69 ? 17.481 6.704 -8.081 1.00 94.06 69 ASP A N 1
ATOM 534 C CA . ASP A 1 69 ? 18.495 7.745 -8.272 1.00 94.06 69 ASP A CA 1
ATOM 535 C C . ASP A 1 69 ? 18.483 8.335 -9.689 1.00 94.06 69 ASP A C 1
ATOM 537 O O . ASP A 1 69 ? 18.834 9.499 -9.898 1.00 94.06 69 ASP A O 1
ATOM 541 N N . SER A 1 70 ? 18.129 7.533 -10.693 1.00 95.06 70 SER A N 1
ATOM 542 C CA . SER A 1 70 ? 18.136 7.924 -12.105 1.00 95.06 70 SER A CA 1
ATOM 543 C C . SER A 1 70 ? 16.947 7.321 -12.863 1.00 95.06 70 SER A C 1
ATOM 545 O O . SER A 1 70 ? 17.101 6.304 -13.547 1.00 95.06 70 SER A O 1
ATOM 547 N N . PRO A 1 71 ? 15.762 7.962 -12.792 1.00 95.88 71 PRO A N 1
ATOM 548 C CA . PRO A 1 71 ? 14.573 7.510 -13.507 1.00 95.88 71 PRO A CA 1
ATOM 549 C C . PRO A 1 71 ? 14.792 7.480 -15.023 1.00 95.88 71 PRO A C 1
ATOM 551 O O . PRO A 1 71 ? 15.455 8.355 -15.592 1.00 95.88 71 PRO A O 1
ATOM 554 N N . ARG A 1 72 ? 14.206 6.488 -15.698 1.00 95.31 72 ARG A N 1
ATOM 555 C CA . ARG A 1 72 ? 14.362 6.261 -17.142 1.00 95.31 72 ARG A CA 1
ATOM 556 C C . ARG A 1 72 ? 13.021 6.024 -17.824 1.00 95.31 72 ARG A C 1
ATOM 558 O O . ARG A 1 72 ? 12.133 5.403 -17.262 1.00 95.31 72 ARG A O 1
ATOM 565 N N . SER A 1 73 ? 12.880 6.500 -19.059 1.00 93.75 73 SER A N 1
ATOM 566 C CA . SER A 1 73 ? 11.640 6.392 -19.847 1.00 93.75 73 SER A CA 1
ATOM 567 C C . SER A 1 73 ? 11.753 5.470 -21.066 1.00 93.75 73 SER A C 1
ATOM 569 O O . SER A 1 73 ? 10.872 5.467 -21.923 1.00 93.75 73 SER A O 1
ATOM 571 N N . ASP A 1 74 ? 12.837 4.700 -21.168 1.00 94.19 74 ASP A N 1
ATOM 572 C CA . ASP A 1 74 ? 13.099 3.752 -22.255 1.00 94.19 74 ASP A CA 1
ATOM 573 C C . ASP A 1 74 ? 12.561 2.333 -21.984 1.00 94.19 74 ASP A C 1
ATOM 575 O O . ASP A 1 74 ? 12.651 1.468 -22.857 1.00 94.19 74 ASP A O 1
ATOM 579 N N . GLY A 1 75 ? 11.956 2.104 -20.814 1.00 92.12 75 GLY A N 1
ATOM 580 C CA . GLY A 1 75 ? 11.336 0.841 -20.416 1.00 92.12 75 GLY A CA 1
ATOM 581 C C . GLY A 1 75 ? 9.873 0.977 -19.964 1.00 92.12 75 GLY A C 1
ATOM 582 O O . GLY A 1 75 ? 9.167 1.894 -20.390 1.00 92.12 75 GLY A O 1
ATOM 583 N N . PRO A 1 76 ? 9.378 0.037 -19.136 1.00 94.19 76 PRO A N 1
ATOM 584 C CA . PRO A 1 76 ? 8.038 0.103 -18.557 1.00 94.19 76 PRO A CA 1
ATOM 585 C C . PRO A 1 76 ? 7.797 1.405 -17.770 1.00 94.19 76 PRO A C 1
ATOM 587 O O . PRO A 1 76 ? 8.750 1.951 -17.210 1.00 94.19 76 PRO A O 1
ATOM 590 N N . PRO A 1 77 ? 6.539 1.881 -17.661 1.00 95.75 77 PRO A N 1
ATOM 591 C CA . PRO A 1 77 ? 6.223 3.165 -17.034 1.00 95.75 77 PRO A CA 1
ATOM 592 C C . PRO A 1 77 ? 6.785 3.339 -15.620 1.00 95.75 77 PRO A C 1
ATOM 594 O O . PRO A 1 77 ? 7.248 4.429 -15.293 1.00 95.75 77 PRO A O 1
ATOM 597 N N . TRP A 1 78 ? 6.815 2.282 -14.801 1.00 96.12 78 TRP A N 1
ATOM 598 C CA . TRP A 1 78 ? 7.373 2.354 -13.448 1.00 96.12 78 TRP A CA 1
ATOM 599 C C . TRP A 1 78 ? 8.828 2.845 -13.400 1.00 96.12 78 TRP A C 1
ATOM 601 O O . TRP A 1 78 ? 9.214 3.482 -12.427 1.00 96.12 78 TRP A O 1
ATOM 611 N N . GLN A 1 79 ? 9.634 2.620 -14.444 1.00 95.81 79 GLN A N 1
ATOM 612 C CA . GLN A 1 79 ? 11.030 3.080 -14.479 1.00 95.81 79 GLN A CA 1
ATOM 613 C C . GLN A 1 79 ? 11.141 4.607 -14.541 1.00 95.81 79 GLN A C 1
ATOM 615 O O . GLN A 1 79 ? 12.144 5.174 -14.101 1.00 95.81 79 GLN A O 1
ATOM 620 N N . ALA A 1 80 ? 10.107 5.272 -15.066 1.00 96.62 80 ALA A N 1
ATOM 621 C CA . ALA A 1 80 ? 10.002 6.725 -15.099 1.00 96.62 80 ALA A CA 1
ATOM 622 C C . ALA A 1 80 ? 9.408 7.295 -13.799 1.00 96.62 80 ALA A C 1
ATOM 624 O O . ALA A 1 80 ? 9.604 8.476 -13.518 1.00 96.62 80 ALA A O 1
ATOM 625 N N . TYR A 1 81 ? 8.725 6.453 -13.013 1.00 96.31 81 TYR A N 1
ATOM 626 C CA . TYR A 1 81 ? 8.055 6.782 -11.748 1.00 96.31 81 TYR A CA 1
ATOM 627 C C . TYR A 1 81 ? 8.455 5.803 -10.623 1.00 96.31 81 TYR A C 1
ATOM 629 O O . TYR A 1 81 ? 7.606 5.095 -10.069 1.00 96.31 81 TYR A O 1
ATOM 637 N N . PRO A 1 82 ? 9.761 5.683 -10.310 1.00 95.75 82 PRO A N 1
ATOM 638 C CA . PRO A 1 82 ? 10.262 4.637 -9.421 1.00 95.75 82 PRO A CA 1
ATOM 639 C C . PRO A 1 82 ? 9.855 4.868 -7.960 1.00 95.75 82 PRO A C 1
ATOM 641 O O . PRO A 1 82 ? 9.663 3.906 -7.220 1.00 95.75 82 PRO A O 1
ATOM 644 N N . VAL A 1 83 ? 9.651 6.126 -7.550 1.00 95.25 83 VAL A N 1
ATOM 645 C CA . VAL A 1 83 ? 9.187 6.465 -6.195 1.00 95.25 83 VAL A CA 1
ATOM 646 C C . VAL A 1 83 ? 7.755 5.979 -5.994 1.00 95.25 83 VAL A C 1
ATOM 648 O O . VAL A 1 83 ? 7.461 5.296 -5.016 1.00 95.25 83 VAL A O 1
ATOM 651 N N . GLU A 1 84 ? 6.873 6.282 -6.942 1.00 95.44 84 GLU A N 1
ATOM 652 C CA . GLU A 1 84 ? 5.480 5.850 -6.941 1.00 95.44 84 GLU A CA 1
ATOM 653 C C . GLU A 1 84 ? 5.390 4.324 -6.979 1.00 95.44 84 GLU A C 1
ATOM 655 O O . GLU A 1 84 ? 4.655 3.728 -6.193 1.00 95.44 84 GLU A O 1
ATOM 660 N N . ALA A 1 85 ? 6.197 3.686 -7.830 1.00 96.12 85 ALA A N 1
ATOM 661 C CA . ALA A 1 85 ? 6.316 2.236 -7.898 1.00 96.12 85 ALA A CA 1
ATOM 662 C C . ALA A 1 85 ? 6.724 1.615 -6.555 1.00 96.12 85 ALA A C 1
ATOM 664 O O . ALA A 1 85 ? 6.080 0.676 -6.085 1.00 96.12 85 ALA A O 1
ATOM 665 N N . HIS A 1 86 ? 7.754 2.165 -5.908 1.00 95.38 86 HIS A N 1
ATOM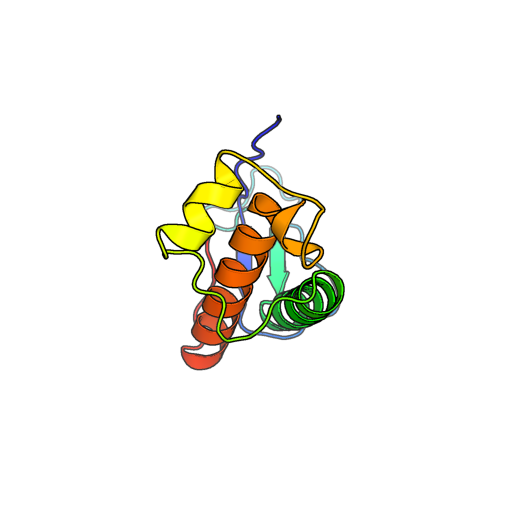 666 C CA . HIS A 1 86 ? 8.209 1.720 -4.593 1.00 95.38 86 HIS A CA 1
ATOM 667 C C . HIS A 1 86 ? 7.109 1.870 -3.535 1.00 95.38 86 HIS A C 1
ATOM 669 O O . HIS A 1 86 ? 6.881 0.961 -2.734 1.00 95.38 86 HIS A O 1
ATOM 675 N N . THR A 1 87 ? 6.395 2.999 -3.534 1.00 94.12 87 THR A N 1
ATOM 676 C CA . THR A 1 87 ? 5.265 3.227 -2.626 1.00 94.12 87 THR A CA 1
ATOM 677 C C . THR A 1 87 ? 4.156 2.202 -2.852 1.00 94.12 87 THR A C 1
ATOM 679 O O . THR A 1 87 ? 3.737 1.561 -1.892 1.00 94.12 87 THR A O 1
ATOM 682 N N . ILE A 1 88 ? 3.721 1.988 -4.095 1.00 95.94 88 ILE A N 1
ATOM 683 C CA . ILE A 1 88 ? 2.652 1.035 -4.428 1.00 95.94 88 ILE A CA 1
ATOM 684 C C . ILE A 1 88 ? 3.035 -0.388 -4.007 1.00 95.94 88 ILE A C 1
ATOM 686 O O . ILE A 1 88 ? 2.243 -1.052 -3.343 1.00 95.94 88 ILE A O 1
ATOM 690 N N . LEU A 1 89 ? 4.257 -0.844 -4.305 1.00 94.88 89 LEU A N 1
ATOM 691 C CA . LEU A 1 89 ? 4.726 -2.184 -3.924 1.00 94.88 89 LEU A CA 1
ATOM 692 C C . LEU A 1 89 ? 4.721 -2.391 -2.403 1.00 94.88 89 LEU A C 1
ATOM 694 O O . LEU A 1 89 ? 4.308 -3.446 -1.917 1.00 94.88 89 LEU A O 1
ATOM 698 N N . ASN A 1 90 ? 5.135 -1.382 -1.636 1.00 93.00 90 ASN A N 1
ATOM 699 C CA . ASN A 1 90 ? 5.089 -1.446 -0.176 1.00 93.00 90 ASN A CA 1
ATOM 700 C C . ASN A 1 90 ? 3.659 -1.421 0.370 1.00 93.00 90 ASN A C 1
ATOM 702 O O . ASN A 1 90 ? 3.347 -2.173 1.294 1.00 93.00 90 ASN A O 1
ATOM 706 N N . LEU A 1 91 ? 2.776 -0.603 -0.207 1.00 94.69 91 LEU A N 1
ATOM 707 C CA . LEU A 1 91 ? 1.370 -0.545 0.193 1.00 94.69 91 LEU A CA 1
ATOM 708 C C . LEU A 1 91 ? 0.631 -1.848 -0.120 1.00 94.69 91 LEU A C 1
ATOM 710 O O . LEU A 1 91 ? -0.121 -2.314 0.733 1.00 94.69 91 LEU A O 1
ATOM 714 N N . LEU A 1 92 ? 0.890 -2.478 -1.272 1.00 95.56 92 LEU A N 1
ATOM 715 C CA . LEU A 1 92 ? 0.361 -3.804 -1.612 1.00 95.56 92 LEU A CA 1
ATOM 716 C C . LEU A 1 92 ? 0.731 -4.826 -0.532 1.00 95.56 92 LEU A C 1
ATOM 718 O O . LEU A 1 92 ? -0.156 -5.424 0.079 1.00 95.56 92 LEU A O 1
ATOM 722 N N . ARG A 1 93 ? 2.029 -4.946 -0.217 1.00 94.69 93 ARG A N 1
ATOM 723 C CA . ARG A 1 93 ? 2.539 -5.859 0.823 1.00 94.69 93 ARG A CA 1
ATOM 724 C C . ARG A 1 93 ? 1.925 -5.566 2.196 1.00 94.69 93 ARG A C 1
ATOM 726 O O . ARG A 1 93 ? 1.543 -6.489 2.916 1.00 94.69 93 ARG A O 1
ATOM 733 N N . ALA A 1 94 ? 1.807 -4.290 2.566 1.00 95.38 94 ALA A N 1
ATOM 734 C CA . ALA A 1 94 ? 1.219 -3.879 3.837 1.00 95.38 94 ALA A CA 1
ATOM 735 C C . ALA A 1 94 ? -0.281 -4.206 3.919 1.00 95.38 94 ALA A C 1
ATOM 737 O O . ALA A 1 94 ? -0.742 -4.699 4.950 1.00 95.38 94 ALA A O 1
ATOM 738 N N . CYS A 1 95 ? -1.040 -3.986 2.843 1.00 96.81 95 CYS A N 1
ATOM 739 C CA . CYS A 1 95 ? -2.461 -4.324 2.772 1.00 96.81 95 CYS A CA 1
ATOM 740 C C . CYS A 1 95 ? -2.691 -5.831 2.839 1.00 96.81 95 CYS A C 1
ATOM 742 O O . CYS A 1 95 ? -3.533 -6.288 3.610 1.00 96.81 95 CYS A O 1
ATOM 744 N N . GLU A 1 96 ? -1.914 -6.617 2.099 1.00 96.88 96 GLU A N 1
ATOM 745 C CA . GLU A 1 96 ? -1.984 -8.078 2.153 1.00 96.88 96 GLU A CA 1
ATOM 746 C C . GLU A 1 96 ? -1.690 -8.603 3.562 1.00 96.88 96 GLU A C 1
ATOM 748 O O . GLU A 1 96 ? -2.452 -9.417 4.089 1.00 96.88 96 GLU A O 1
ATOM 753 N N . ALA A 1 97 ? -0.648 -8.083 4.218 1.00 97.31 97 ALA A N 1
ATOM 754 C CA . ALA A 1 97 ? -0.332 -8.425 5.602 1.00 97.31 97 ALA A CA 1
ATOM 755 C C . ALA A 1 97 ? -1.441 -7.993 6.578 1.00 97.31 97 ALA A C 1
ATOM 757 O O . ALA A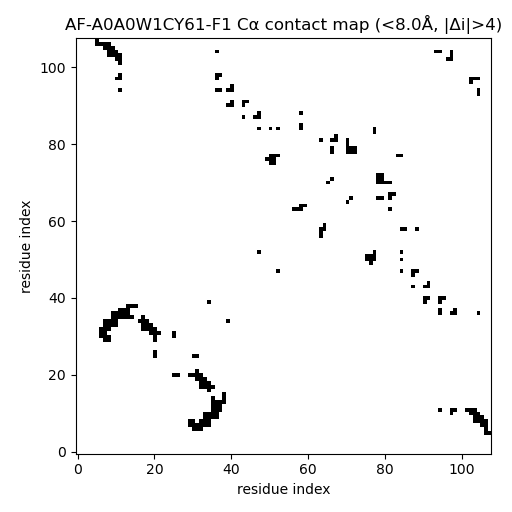 1 97 ? -1.825 -8.770 7.453 1.00 97.31 97 ALA A O 1
ATOM 758 N N . SER A 1 98 ? -1.988 -6.784 6.416 1.00 98.12 98 SER A N 1
ATOM 759 C CA . SER A 1 98 ? -3.099 -6.254 7.218 1.00 98.12 98 SER A CA 1
ATOM 760 C C . SER A 1 98 ? -4.322 -7.170 7.156 1.00 98.12 98 SER A C 1
ATOM 762 O O . SER A 1 98 ? -4.855 -7.555 8.199 1.00 98.12 98 SER A O 1
ATOM 764 N N . LEU A 1 99 ? -4.725 -7.582 5.951 1.00 98.19 99 LEU A N 1
ATOM 765 C CA . LEU A 1 99 ? -5.869 -8.471 5.744 1.00 98.19 99 LEU A CA 1
ATOM 766 C C . LEU A 1 99 ? -5.603 -9.891 6.252 1.00 98.19 99 LEU A C 1
ATOM 768 O O . LEU A 1 99 ? -6.490 -10.498 6.850 1.00 98.19 99 LEU A O 1
ATOM 772 N N . ALA A 1 100 ? -4.394 -10.420 6.051 1.00 98.38 100 ALA A N 1
ATOM 773 C CA . ALA A 1 100 ? -4.034 -11.765 6.497 1.00 98.38 100 ALA A CA 1
ATOM 774 C C . ALA A 1 100 ? -3.967 -11.893 8.028 1.00 98.38 100 ALA A C 1
ATOM 776 O O . ALA A 1 100 ? -4.285 -12.950 8.573 1.00 98.38 100 ALA A O 1
ATOM 777 N N . LEU A 1 101 ? -3.543 -10.832 8.720 1.00 98.12 101 LEU A N 1
ATOM 778 C CA . LEU A 1 101 ? -3.325 -10.828 10.170 1.00 98.12 101 LEU A CA 1
ATOM 779 C C . LEU A 1 101 ? -4.485 -10.223 10.969 1.00 98.12 101 LEU A C 1
ATOM 781 O O . LEU A 1 101 ? -4.433 -10.230 12.197 1.00 98.12 101 LEU A O 1
ATOM 785 N N . ASP A 1 102 ? -5.505 -9.690 10.294 1.00 97.88 102 ASP A N 1
ATOM 786 C CA . ASP A 1 102 ? -6.550 -8.857 10.899 1.00 97.88 102 ASP A CA 1
ATOM 787 C C . ASP A 1 102 ? -5.966 -7.685 11.719 1.00 97.88 102 ASP A C 1
ATOM 789 O O . ASP A 1 102 ? -6.434 -7.353 12.809 1.00 97.88 102 ASP A O 1
ATOM 793 N N . ALA A 1 103 ? -4.907 -7.066 11.187 1.00 96.75 103 ALA A N 1
ATOM 794 C CA . ALA A 1 103 ? -4.136 -6.008 11.837 1.00 96.75 103 ALA A CA 1
ATOM 795 C C . ALA A 1 103 ? -4.259 -4.674 11.090 1.00 96.75 103 ALA A C 1
ATOM 797 O O . ALA A 1 103 ? -4.490 -4.642 9.882 1.00 96.75 103 ALA A O 1
ATOM 798 N N . VAL A 1 104 ? -4.088 -3.561 11.804 1.00 93.69 104 VAL A N 1
ATOM 799 C CA . VAL A 1 104 ? -4.137 -2.214 11.215 1.00 93.69 104 VAL A CA 1
ATOM 800 C C . VAL A 1 104 ? -2.802 -1.837 10.577 1.00 93.69 104 VAL A C 1
ATOM 802 O O . VAL A 1 104 ? -1.747 -2.209 11.091 1.00 93.69 104 VAL A O 1
ATOM 805 N N . ILE A 1 105 ? -2.841 -1.059 9.496 1.00 93.25 105 ILE A N 1
ATOM 806 C CA . ILE A 1 105 ? -1.652 -0.370 8.978 1.00 93.25 105 ILE A CA 1
ATOM 807 C C . ILE A 1 105 ? -1.571 0.988 9.664 1.00 93.25 105 ILE A C 1
ATOM 809 O O . ILE A 1 105 ? -2.545 1.742 9.655 1.00 93.25 105 ILE A O 1
ATOM 813 N N . GLN A 1 106 ? -0.408 1.294 10.228 1.00 89.12 106 GLN A N 1
ATOM 814 C CA . GLN A 1 106 ? -0.065 2.608 10.755 1.00 89.12 106 GLN A CA 1
ATOM 815 C C . GLN A 1 106 ? 1.200 3.094 10.048 1.00 89.12 106 GLN A C 1
ATOM 817 O O . GLN A 1 106 ? 2.182 2.355 9.978 1.00 89.12 106 GLN A O 1
ATOM 822 N N . PHE A 1 107 ? 1.181 4.329 9.553 1.00 77.81 107 PHE A N 1
ATOM 823 C CA . PHE A 1 107 ? 2.381 5.011 9.075 1.00 77.81 107 PHE A CA 1
ATOM 824 C C . PHE A 1 107 ? 3.000 5.756 10.261 1.00 77.81 107 PHE A C 1
ATOM 826 O O . PHE A 1 107 ? 2.282 6.424 11.007 1.00 77.81 107 PHE A O 1
ATOM 833 N N . ALA A 1 108 ? 4.298 5.558 10.481 1.00 62.38 108 ALA A N 1
ATOM 834 C CA . ALA A 1 108 ? 5.050 6.109 11.607 1.00 62.38 108 ALA A CA 1
ATOM 835 C C . ALA A 1 108 ? 6.171 7.023 11.114 1.00 62.38 108 ALA A C 1
ATOM 837 O O . ALA A 1 108 ? 6.693 6.753 10.007 1.00 62.38 108 ALA A O 1
#